Protein AF-A0A531MSL7-F1 (afdb_monomer)

Sequence (81 aa):
LTPVGFRQFVPGHEGARLQTFAYYTSGSAIGADIATLLALVAAGRLETRVAMTVPWTEIGQALDALRQRSFSGKAVLTLTG

Nearest PDB structures (foldseek):
  4we3-assembly1_A  TM=8.177E-01  e=3.697E-01  Zingiber officinale
  4we3-assembly2_D  TM=8.074E-01  e=3.697E-01  Zingiber officinale
  4we3-assembly1_B  TM=7.714E-01  e=3.962E-01  Zingiber officinale
  4mkr-assembly1_A  TM=8.680E-01  e=1.044E+00  Zingiber officinale
  7vr2-assembly1_A  TM=8.363E-01  e=2.234E+00  Schizonepeta tenuifolia

Mean predicted aligned error: 6.09 Å

Foldseek 3Di:
DPDDDPCVCPDPNVVDDDDDDDPVPPPPCPVVVVVVVVVCVVVVNDDADAFAEEAPVVVVVVVVCVVVVVTDGDYHHDPDD

Structure (mmCIF, N/CA/C/O backbone):
data_AF-A0A531MSL7-F1
#
_entry.id   AF-A0A531MSL7-F1
#
loop_
_atom_site.group_PDB
_atom_site.id
_atom_site.type_symbol
_atom_site.label_atom_id
_atom_site.label_alt_id
_atom_site.label_comp_id
_atom_site.label_asym_id
_atom_site.label_entity_id
_atom_site.label_seq_id
_atom_site.pdbx_PDB_ins_code
_atom_site.Cartn_x
_atom_site.Cartn_y
_atom_site.Cartn_z
_atom_site.occupancy
_atom_site.B_iso_or_equiv
_atom_site.auth_seq_id
_atom_site.auth_comp_id
_atom_site.auth_asym_id
_atom_site.auth_atom_id
_atom_site.pdbx_PDB_model_num
ATOM 1 N N . LEU A 1 1 ? 21.673 6.222 5.761 1.00 56.06 1 LEU A N 1
ATOM 2 C CA . LEU A 1 1 ? 21.412 6.390 4.313 1.00 56.06 1 LEU A CA 1
ATOM 3 C C . LEU A 1 1 ? 22.654 5.924 3.583 1.00 56.06 1 LEU A C 1
ATOM 5 O O . LEU A 1 1 ? 23.733 6.323 3.999 1.00 56.06 1 LEU A O 1
ATOM 9 N N . THR A 1 2 ? 22.518 5.084 2.561 1.00 61.06 2 THR A N 1
ATOM 10 C CA . THR A 1 2 ? 23.644 4.743 1.682 1.00 61.06 2 THR A CA 1
ATOM 11 C C . THR A 1 2 ? 23.739 5.839 0.622 1.00 61.06 2 THR A C 1
ATOM 13 O O . THR A 1 2 ? 22.779 5.998 -0.133 1.00 61.06 2 THR A O 1
ATOM 16 N N . PRO A 1 3 ? 24.814 6.644 0.573 1.00 80.12 3 PRO A N 1
ATOM 17 C CA . PRO A 1 3 ? 24.960 7.664 -0.458 1.00 80.12 3 PRO A CA 1
ATOM 18 C C . PRO A 1 3 ? 25.073 6.989 -1.827 1.00 80.12 3 PRO A C 1
ATOM 20 O O . PRO A 1 3 ? 25.923 6.116 -2.008 1.00 80.12 3 PRO A O 1
ATOM 23 N N . VAL A 1 4 ? 24.227 7.392 -2.778 1.00 78.94 4 VAL A N 1
ATOM 24 C CA . VAL A 1 4 ? 24.383 7.023 -4.190 1.00 78.94 4 VAL A CA 1
ATOM 25 C C . VAL A 1 4 ? 25.086 8.174 -4.895 1.00 78.94 4 VAL A C 1
ATOM 27 O O . VAL A 1 4 ? 24.604 9.306 -4.874 1.00 78.94 4 VAL A O 1
ATOM 30 N N . GLY A 1 5 ? 26.245 7.898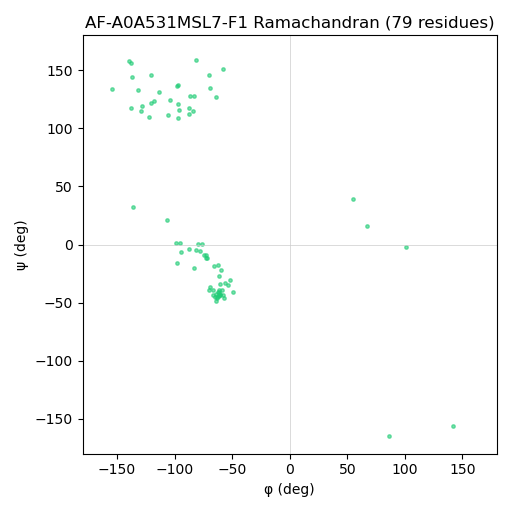 -5.485 1.00 79.19 5 GLY A N 1
ATOM 31 C CA . GLY A 1 5 ? 27.066 8.878 -6.187 1.00 79.19 5 GLY A CA 1
ATOM 32 C C . GLY A 1 5 ? 27.280 8.488 -7.642 1.00 79.19 5 GLY A C 1
ATOM 33 O O . GLY A 1 5 ? 27.448 7.316 -7.954 1.00 79.19 5 GLY A O 1
ATOM 34 N N . PHE A 1 6 ? 27.355 9.481 -8.530 1.00 74.50 6 PHE A N 1
ATOM 35 C CA . PHE A 1 6 ? 27.503 9.265 -9.976 1.00 74.50 6 PHE A CA 1
ATOM 36 C C . PHE A 1 6 ? 28.694 8.361 -10.349 1.00 74.50 6 PHE A C 1
ATOM 38 O O . PHE A 1 6 ? 28.607 7.548 -11.261 1.00 74.50 6 PHE A O 1
ATOM 45 N N . ARG A 1 7 ? 29.796 8.443 -9.591 1.00 81.81 7 ARG A N 1
ATOM 46 C CA . ARG A 1 7 ? 30.993 7.616 -9.811 1.00 81.81 7 ARG A CA 1
ATOM 47 C C . ARG A 1 7 ? 30.779 6.122 -9.560 1.00 81.81 7 ARG A C 1
ATOM 49 O O . ARG A 1 7 ? 31.567 5.332 -10.049 1.00 81.81 7 ARG A O 1
ATOM 56 N N . GLN A 1 8 ? 29.733 5.725 -8.837 1.00 81.00 8 GLN A N 1
ATOM 57 C CA . GLN A 1 8 ? 29.418 4.308 -8.625 1.00 81.00 8 GLN A CA 1
ATOM 58 C C . GLN A 1 8 ? 28.862 3.630 -9.883 1.00 81.00 8 GLN A C 1
ATOM 60 O O . GLN A 1 8 ? 28.762 2.409 -9.911 1.00 81.00 8 GLN A O 1
ATOM 65 N N . PHE A 1 9 ? 28.512 4.398 -10.918 1.00 83.62 9 PHE A N 1
ATOM 66 C CA . PHE A 1 9 ? 28.043 3.845 -12.184 1.00 83.62 9 PHE A CA 1
ATOM 67 C C . PHE A 1 9 ? 29.177 3.514 -13.168 1.00 83.62 9 PHE A C 1
ATOM 69 O O . PHE A 1 9 ? 28.906 2.974 -14.238 1.00 83.62 9 PHE A O 1
ATOM 76 N N . VAL A 1 10 ? 30.436 3.827 -12.832 1.00 84.38 10 VAL A N 1
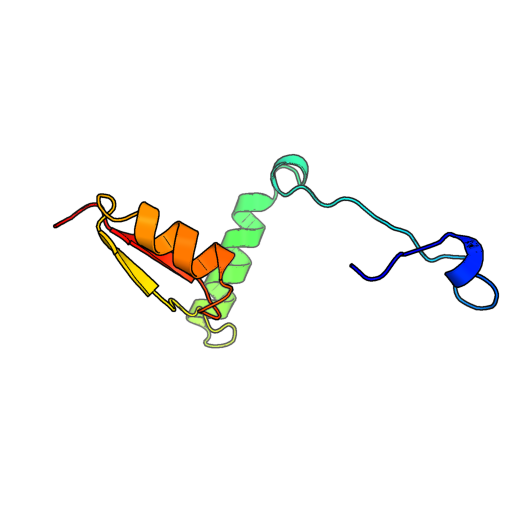ATOM 77 C CA . VAL A 1 10 ? 31.583 3.633 -13.729 1.00 84.38 10 VAL A CA 1
ATOM 78 C C . VAL A 1 10 ? 32.737 2.918 -13.014 1.00 84.38 10 VAL A C 1
ATOM 80 O O . VAL A 1 10 ? 33.137 3.365 -11.934 1.00 84.38 10 VAL A O 1
ATOM 83 N N . PRO A 1 11 ? 33.345 1.887 -13.636 1.00 85.88 11 PRO A N 1
ATOM 84 C CA . PRO A 1 11 ? 32.932 1.237 -14.892 1.00 85.88 11 PRO A CA 1
ATOM 85 C C . PRO A 1 11 ? 31.815 0.191 -14.685 1.00 85.88 11 PRO A C 1
ATOM 87 O O . PRO A 1 11 ? 31.665 -0.347 -13.591 1.00 85.88 11 PRO A O 1
ATOM 90 N N . GLY A 1 12 ? 31.070 -0.147 -15.743 1.00 85.19 12 GLY A N 1
ATOM 91 C CA . GLY A 1 12 ? 30.193 -1.330 -15.810 1.00 85.19 12 GLY A CA 1
ATOM 92 C C . GLY A 1 12 ? 28.692 -1.093 -15.600 1.00 85.19 12 GLY A C 1
ATOM 93 O O . GLY A 1 12 ? 27.906 -2.040 -15.698 1.00 85.19 12 GLY A O 1
ATOM 94 N N . HIS A 1 13 ? 28.269 0.144 -15.330 1.00 86.69 13 HIS A N 1
ATOM 95 C CA . HIS A 1 13 ? 26.862 0.524 -15.160 1.00 86.69 13 HIS A CA 1
ATOM 96 C C . HIS A 1 13 ? 26.523 1.840 -15.879 1.00 86.69 13 HIS A C 1
ATOM 98 O O . HIS A 1 13 ? 25.652 2.589 -15.440 1.00 86.69 13 HIS A O 1
ATOM 104 N N . GLU A 1 14 ? 27.174 2.121 -17.007 1.00 87.81 14 GLU A N 1
ATOM 105 C CA . GLU A 1 14 ? 27.099 3.393 -17.738 1.00 87.81 14 GLU A CA 1
ATOM 106 C C . GLU A 1 14 ? 25.673 3.752 -18.211 1.00 87.81 14 GLU A C 1
ATOM 108 O O . GLU A 1 14 ? 25.375 4.920 -18.445 1.00 87.81 14 GLU A O 1
ATOM 113 N N . GLY A 1 15 ? 24.776 2.766 -18.329 1.00 85.31 15 GLY A N 1
ATOM 114 C CA . GLY A 1 15 ? 23.359 2.958 -18.672 1.00 85.31 15 GLY A CA 1
ATOM 115 C C . GLY A 1 15 ? 22.397 3.027 -17.478 1.00 85.31 15 GLY A C 1
ATOM 116 O O . GLY A 1 15 ? 21.181 3.119 -17.673 1.00 85.31 15 GLY A O 1
ATOM 117 N N . ALA A 1 16 ? 22.895 2.932 -16.244 1.00 87.62 16 ALA A N 1
ATOM 118 C CA . ALA A 1 16 ? 22.056 2.971 -15.055 1.00 87.62 16 ALA A CA 1
ATOM 119 C C . ALA A 1 16 ? 21.471 4.374 -14.829 1.00 87.62 16 ALA A C 1
ATOM 121 O O . ALA A 1 16 ? 22.105 5.394 -15.093 1.00 87.62 16 ALA A O 1
ATOM 122 N N . ARG A 1 17 ? 20.241 4.425 -14.307 1.00 85.25 17 ARG A N 1
ATOM 123 C CA . ARG A 1 17 ? 19.534 5.679 -14.030 1.00 85.25 17 ARG A CA 1
ATOM 124 C C . ARG A 1 17 ? 18.832 5.643 -12.683 1.00 85.25 17 ARG A C 1
ATOM 126 O O . ARG A 1 17 ? 18.256 4.628 -12.300 1.00 85.25 17 ARG A O 1
ATOM 133 N N . LEU A 1 18 ? 18.826 6.789 -12.011 1.00 86.44 18 LEU A N 1
ATOM 134 C CA . LEU A 1 18 ? 17.894 7.063 -10.925 1.00 86.44 18 LEU A CA 1
ATOM 135 C C . LEU A 1 18 ? 16.626 7.648 -11.541 1.00 86.44 18 LEU A C 1
ATOM 137 O O . LEU A 1 18 ? 16.673 8.694 -12.184 1.00 86.44 18 LEU A O 1
ATOM 141 N N . GLN A 1 19 ? 15.505 6.952 -11.376 1.00 89.00 19 GLN A N 1
ATOM 142 C CA . GLN A 1 19 ? 14.225 7.358 -11.943 1.00 89.00 19 GLN A CA 1
ATOM 143 C C . GLN A 1 19 ? 13.207 7.556 -10.826 1.00 89.00 19 GLN A C 1
ATOM 145 O O . GLN A 1 19 ? 12.919 6.634 -10.064 1.00 89.00 19 GLN A O 1
ATOM 150 N N . THR A 1 20 ? 12.647 8.760 -10.747 1.00 90.81 20 THR A N 1
ATOM 151 C CA . THR A 1 20 ? 11.530 9.036 -9.846 1.00 90.81 20 THR A CA 1
ATOM 152 C C . THR A 1 20 ? 10.287 8.309 -10.338 1.00 90.81 20 THR A C 1
ATOM 154 O O . THR A 1 20 ? 9.948 8.361 -11.521 1.00 90.81 20 THR A O 1
ATOM 157 N N . PHE A 1 21 ? 9.591 7.660 -9.410 1.00 90.25 21 PHE A N 1
ATOM 158 C CA . PHE A 1 21 ? 8.286 7.067 -9.644 1.00 90.25 21 PHE A CA 1
ATOM 159 C C . PHE A 1 21 ? 7.258 7.738 -8.736 1.00 90.25 21 PHE A C 1
ATOM 161 O O . PHE A 1 21 ? 7.407 7.749 -7.515 1.00 90.25 21 PHE A O 1
ATOM 168 N N . ALA A 1 22 ? 6.210 8.282 -9.344 1.00 90.25 22 ALA A N 1
ATOM 169 C CA . ALA A 1 22 ? 5.067 8.857 -8.659 1.00 90.25 22 ALA A CA 1
ATOM 170 C C . ALA A 1 22 ? 3.800 8.252 -9.269 1.00 90.25 22 ALA A C 1
ATOM 172 O O . ALA A 1 22 ? 3.519 8.451 -10.446 1.00 90.25 22 ALA A O 1
ATOM 173 N N . TYR A 1 23 ? 3.036 7.486 -8.487 1.00 86.69 23 TYR A N 1
ATOM 174 C CA . TYR A 1 23 ? 1.920 6.702 -9.034 1.00 86.69 23 TYR A CA 1
ATOM 175 C C . TYR A 1 23 ? 0.831 7.571 -9.689 1.00 86.69 23 TYR A C 1
ATOM 177 O O . TYR A 1 23 ? 0.173 7.131 -10.615 1.00 86.69 23 TYR A O 1
ATOM 185 N N . TYR A 1 24 ? 0.653 8.825 -9.267 1.00 85.19 24 TYR A N 1
ATOM 186 C CA . TYR A 1 24 ? -0.335 9.725 -9.875 1.00 85.19 24 TYR A CA 1
ATOM 187 C C . TYR A 1 24 ? 0.058 10.200 -11.286 1.00 85.19 24 TYR A C 1
ATOM 189 O O . TYR A 1 24 ? -0.771 10.774 -11.986 1.00 85.19 24 TYR A O 1
ATOM 197 N N . THR A 1 25 ? 1.302 9.969 -11.723 1.00 88.31 25 THR A N 1
ATOM 198 C CA . THR A 1 25 ? 1.765 10.291 -13.083 1.00 88.31 25 THR A CA 1
ATOM 199 C C . THR A 1 25 ? 1.761 9.084 -14.018 1.00 88.31 25 THR A C 1
ATOM 201 O O . THR A 1 25 ? 2.179 9.220 -15.163 1.00 88.31 25 THR A O 1
ATOM 204 N N . SER A 1 26 ? 1.333 7.897 -13.569 1.00 82.25 26 SER A N 1
ATOM 205 C CA . SER A 1 26 ? 1.374 6.676 -14.392 1.00 82.25 26 SER A CA 1
ATOM 206 C C . SER A 1 26 ? 0.271 6.601 -15.458 1.00 82.25 26 SER A C 1
ATOM 208 O O . SER A 1 26 ? 0.237 5.655 -16.241 1.00 82.25 26 SER A O 1
ATOM 210 N N . GLY A 1 27 ? -0.593 7.616 -15.547 1.00 82.12 27 GLY A N 1
ATOM 211 C CA . GLY A 1 27 ? -1.605 7.747 -16.594 1.00 82.12 27 GLY A CA 1
ATOM 212 C C . GLY A 1 27 ? -2.913 7.017 -16.286 1.00 82.12 27 GLY A C 1
ATOM 213 O O . GLY A 1 27 ? -3.201 6.647 -15.150 1.00 82.12 27 GLY A O 1
ATOM 214 N N . SER A 1 28 ? -3.741 6.828 -17.315 1.00 80.00 28 SER A N 1
ATOM 215 C CA . SER A 1 28 ? -5.104 6.286 -17.192 1.00 80.00 28 SER A CA 1
ATOM 216 C C . SER A 1 28 ? -5.170 4.784 -16.888 1.00 80.00 28 SER A C 1
ATOM 218 O O . SER A 1 28 ? -6.246 4.271 -16.585 1.00 80.00 28 SER A O 1
ATOM 220 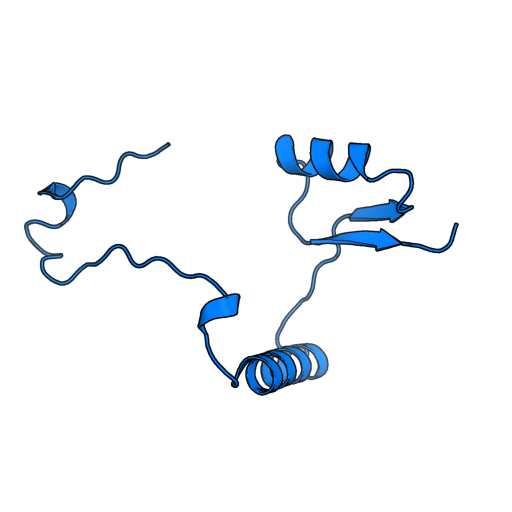N N . ALA A 1 29 ? -4.039 4.075 -16.936 1.00 86.75 29 ALA A N 1
ATOM 221 C CA . ALA A 1 29 ? -3.974 2.626 -16.753 1.00 86.75 29 ALA A CA 1
ATOM 222 C C . ALA A 1 29 ? -4.158 2.161 -15.296 1.00 86.75 29 ALA A C 1
ATOM 224 O O . ALA A 1 29 ? -4.354 0.969 -15.078 1.00 86.75 29 ALA A O 1
ATOM 225 N N . ILE A 1 30 ? -4.176 3.071 -14.310 1.00 89.50 30 ILE A N 1
ATOM 226 C CA . ILE A 1 30 ? -4.253 2.731 -12.873 1.00 89.50 30 ILE A CA 1
ATOM 227 C C . ILE A 1 30 ? -5.382 1.733 -12.568 1.00 89.50 30 ILE A C 1
ATOM 229 O O . ILE A 1 30 ? -5.186 0.797 -11.795 1.00 89.50 30 ILE A O 1
ATOM 233 N N . GLY A 1 31 ? -6.555 1.889 -13.191 1.00 90.50 31 GLY A N 1
ATOM 234 C CA . GLY A 1 31 ? -7.666 0.951 -13.007 1.00 90.50 31 GLY A CA 1
ATOM 235 C C . GLY A 1 31 ? -7.358 -0.466 -13.513 1.00 90.50 31 GLY A C 1
ATOM 236 O O . GLY A 1 31 ? -7.657 -1.441 -12.826 1.00 90.50 31 GLY A O 1
ATOM 237 N N . ALA A 1 32 ? -6.724 -0.585 -14.682 1.00 93.81 32 ALA A N 1
ATOM 238 C CA . ALA A 1 32 ? -6.320 -1.869 -15.259 1.00 93.81 32 ALA A CA 1
ATOM 239 C C . ALA A 1 32 ? -5.189 -2.531 -14.452 1.00 93.81 32 ALA A C 1
ATOM 241 O O . ALA A 1 32 ? -5.200 -3.747 -14.242 1.00 93.81 32 ALA A O 1
ATOM 242 N N . ASP A 1 33 ? -4.259 -1.731 -13.932 1.00 93.62 33 ASP A N 1
ATOM 243 C CA . ASP A 1 33 ? -3.187 -2.207 -13.058 1.00 93.62 33 ASP A CA 1
ATOM 244 C C . ASP A 1 33 ? -3.759 -2.757 -11.742 1.00 93.62 33 ASP A C 1
ATOM 246 O O . ASP A 1 33 ? -3.417 -3.865 -11.325 1.00 93.62 33 ASP A O 1
ATOM 250 N N . ILE A 1 34 ? -4.702 -2.040 -11.116 1.00 94.25 34 ILE A N 1
ATOM 251 C CA . ILE A 1 34 ? -5.406 -2.512 -9.913 1.00 94.25 34 ILE A CA 1
ATOM 252 C C . ILE A 1 34 ? -6.181 -3.801 -10.206 1.00 94.25 34 ILE A C 1
ATOM 254 O O . ILE A 1 34 ? -6.093 -4.747 -9.425 1.00 94.25 34 ILE A O 1
ATOM 258 N N . ALA A 1 35 ? -6.900 -3.877 -11.330 1.00 96.69 35 ALA A N 1
ATOM 259 C CA . ALA A 1 35 ? -7.620 -5.088 -11.723 1.00 96.69 35 ALA A CA 1
ATOM 260 C C . ALA A 1 35 ? -6.673 -6.291 -11.881 1.00 96.69 35 ALA A C 1
ATOM 262 O O . ALA A 1 35 ? -6.990 -7.393 -11.436 1.00 96.69 35 ALA A O 1
ATOM 263 N N . THR A 1 36 ? -5.480 -6.068 -12.438 1.00 97.19 36 THR A N 1
ATOM 264 C CA . THR A 1 36 ? -4.436 -7.094 -12.555 1.00 97.19 36 THR A CA 1
ATOM 265 C C . THR A 1 36 ? -3.962 -7.571 -11.182 1.00 97.19 36 THR A C 1
ATOM 267 O O . THR A 1 36 ? -3.883 -8.777 -10.941 1.00 97.19 36 THR A O 1
ATOM 270 N N . LEU A 1 37 ? -3.692 -6.650 -10.250 1.00 96.88 37 LEU A N 1
ATOM 271 C CA . LEU A 1 37 ? -3.306 -7.005 -8.881 1.00 96.88 37 LEU A CA 1
ATOM 272 C C . LEU A 1 37 ? -4.408 -7.805 -8.175 1.00 96.88 37 LEU A C 1
ATOM 274 O O . LEU A 1 37 ? -4.114 -8.824 -7.554 1.00 96.88 37 LEU A O 1
ATOM 278 N N . LEU A 1 38 ? -5.673 -7.400 -8.315 1.00 97.88 38 LEU A N 1
ATOM 279 C CA . LEU A 1 38 ? -6.816 -8.120 -7.748 1.00 97.88 38 LEU A CA 1
ATOM 280 C C . LEU A 1 38 ? -6.957 -9.529 -8.331 1.00 97.88 38 LEU A C 1
ATOM 282 O O . LEU A 1 38 ? -7.197 -10.471 -7.578 1.00 97.88 38 LEU A O 1
ATOM 286 N N . ALA A 1 39 ? -6.755 -9.698 -9.640 1.00 98.38 39 ALA A N 1
ATOM 287 C CA . ALA A 1 39 ? -6.774 -11.013 -10.274 1.00 98.38 39 ALA A CA 1
ATOM 288 C C . ALA A 1 39 ? -5.679 -11.937 -9.712 1.00 98.38 39 ALA A C 1
ATOM 290 O O . ALA A 1 39 ? -5.928 -13.118 -9.474 1.00 98.38 39 ALA A O 1
ATOM 291 N N . LEU A 1 40 ? -4.481 -11.406 -9.439 1.00 98.50 40 LEU A N 1
ATOM 292 C CA . LEU A 1 40 ? -3.404 -12.170 -8.802 1.00 98.50 40 LEU A CA 1
ATOM 293 C C . LEU A 1 40 ? -3.739 -12.559 -7.357 1.00 98.50 40 LEU A C 1
ATOM 295 O O . LEU A 1 40 ? -3.439 -13.685 -6.960 1.00 98.50 40 LEU A O 1
ATOM 299 N N . VAL A 1 41 ? -4.378 -11.670 -6.588 1.00 98.19 41 VAL A N 1
ATOM 300 C CA . VAL A 1 41 ? -4.849 -11.973 -5.224 1.00 98.19 41 VAL A CA 1
ATOM 301 C C . VAL A 1 41 ? -5.919 -13.061 -5.254 1.00 98.19 41 VAL A C 1
ATOM 303 O O . VAL A 1 41 ? -5.800 -14.054 -4.541 1.00 98.19 41 VAL A O 1
ATOM 306 N N . ALA A 1 42 ? -6.926 -12.921 -6.119 1.00 98.19 42 ALA A N 1
ATOM 307 C CA . ALA A 1 42 ? -8.002 -13.899 -6.268 1.00 98.19 42 ALA A CA 1
ATOM 308 C C . ALA A 1 42 ? -7.479 -15.281 -6.694 1.00 98.19 42 ALA A C 1
ATOM 310 O O . ALA A 1 42 ? -7.993 -16.304 -6.250 1.00 98.19 42 ALA A O 1
ATOM 311 N N . ALA A 1 43 ? -6.423 -15.316 -7.511 1.00 98.38 43 ALA A N 1
ATOM 312 C CA . ALA A 1 43 ? -5.749 -16.545 -7.919 1.00 98.38 43 ALA A CA 1
ATOM 313 C C . ALA A 1 43 ? -4.775 -17.114 -6.864 1.00 98.38 43 ALA A C 1
ATOM 315 O O . ALA A 1 43 ? -4.101 -18.103 -7.144 1.00 98.38 43 ALA A O 1
ATOM 316 N N . GLY A 1 44 ? -4.625 -16.484 -5.691 1.00 97.56 44 GLY A N 1
ATOM 317 C CA . GLY A 1 44 ? -3.661 -16.898 -4.662 1.00 97.56 44 GLY A CA 1
ATOM 318 C C . GLY A 1 44 ? -2.191 -16.715 -5.064 1.00 97.56 44 GLY A C 1
ATOM 319 O O . GLY A 1 44 ? -1.299 -17.284 -4.442 1.00 97.56 44 GLY A O 1
ATOM 320 N N . ARG A 1 45 ? -1.920 -15.930 -6.114 1.00 98.25 45 ARG A N 1
ATOM 321 C CA . ARG A 1 45 ? -0.576 -15.669 -6.661 1.00 98.25 45 AR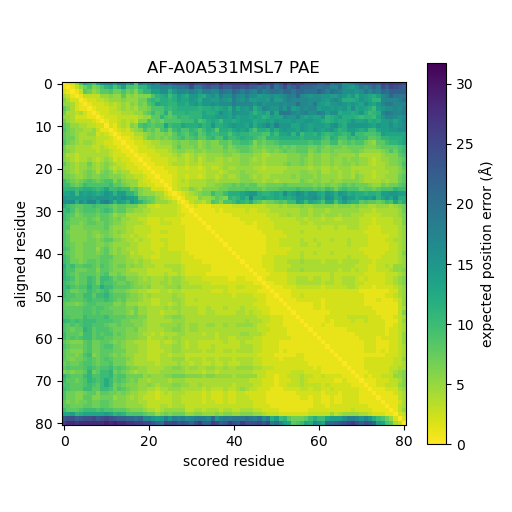G A CA 1
ATOM 322 C C . ARG A 1 45 ? 0.066 -14.400 -6.101 1.00 98.25 45 ARG A C 1
ATOM 324 O O . ARG A 1 45 ? 1.226 -14.124 -6.400 1.00 98.25 45 ARG A O 1
ATOM 331 N N . LEU A 1 46 ? -0.685 -13.628 -5.320 1.00 97.50 46 LEU A N 1
ATOM 332 C CA . LEU A 1 46 ? -0.222 -12.445 -4.607 1.00 97.50 46 LEU A CA 1
ATOM 333 C C . LEU A 1 46 ? -0.815 -12.444 -3.192 1.00 97.50 46 LEU A C 1
ATOM 335 O O . LEU A 1 46 ? -2.029 -12.368 -3.029 1.00 97.50 46 LEU A O 1
ATOM 339 N N . GLU A 1 47 ? 0.039 -12.512 -2.169 1.00 95.81 47 GLU A N 1
ATOM 340 C CA . GLU A 1 47 ? -0.372 -12.379 -0.764 1.00 95.81 47 GLU A CA 1
ATOM 341 C C . GLU A 1 47 ? -0.481 -10.893 -0.387 1.00 95.81 47 GLU A C 1
ATOM 343 O O . GLU A 1 47 ? 0.466 -10.120 -0.555 1.00 95.81 47 GLU A O 1
ATOM 348 N N . THR A 1 48 ? -1.620 -10.486 0.177 1.00 94.81 48 THR A N 1
ATOM 349 C CA . THR A 1 48 ? -1.797 -9.155 0.771 1.00 94.81 48 THR A CA 1
ATOM 350 C C . THR A 1 48 ? -1.804 -9.253 2.290 1.00 94.81 48 THR A C 1
ATOM 352 O O . THR A 1 48 ? -2.754 -9.762 2.880 1.00 94.81 48 THR A O 1
ATOM 355 N N . ARG A 1 49 ? -0.762 -8.726 2.937 1.00 95.31 49 ARG A N 1
ATOM 356 C CA . ARG A 1 49 ? -0.625 -8.765 4.396 1.00 95.31 49 ARG A CA 1
ATOM 357 C C . AR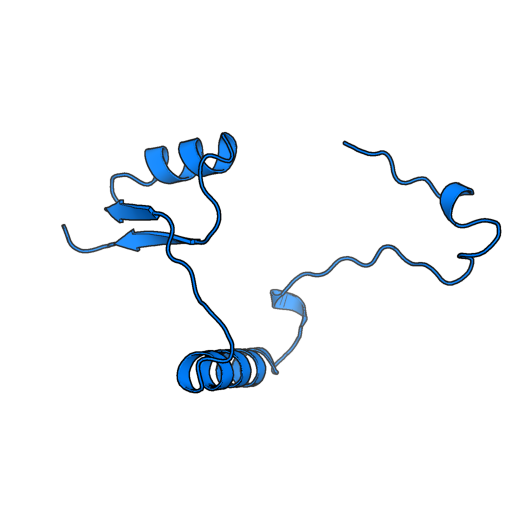G A 1 49 ? -1.111 -7.479 5.056 1.00 95.31 49 ARG A C 1
ATOM 359 O O . ARG A 1 49 ? -0.488 -6.424 4.897 1.00 95.31 49 ARG A O 1
ATOM 366 N N . VAL A 1 50 ? -2.170 -7.591 5.853 1.00 96.81 50 VAL A N 1
ATOM 367 C CA . VAL A 1 50 ? -2.538 -6.587 6.859 1.00 96.81 50 VAL A CA 1
ATOM 368 C C . VAL A 1 50 ? -1.789 -6.935 8.138 1.00 96.81 50 VAL A C 1
ATOM 370 O O . VAL A 1 50 ? -2.007 -7.989 8.722 1.00 96.81 50 VAL A O 1
ATOM 373 N N . ALA A 1 51 ? -0.848 -6.082 8.525 1.00 96.88 51 ALA A N 1
ATOM 374 C CA . ALA A 1 51 ? 0.019 -6.313 9.678 1.00 96.88 51 ALA A CA 1
ATOM 375 C C . ALA A 1 51 ? -0.474 -5.592 10.938 1.00 96.88 51 ALA A C 1
ATOM 377 O O . ALA A 1 51 ? -0.027 -5.896 12.038 1.00 96.88 51 ALA A O 1
ATOM 378 N N . MET A 1 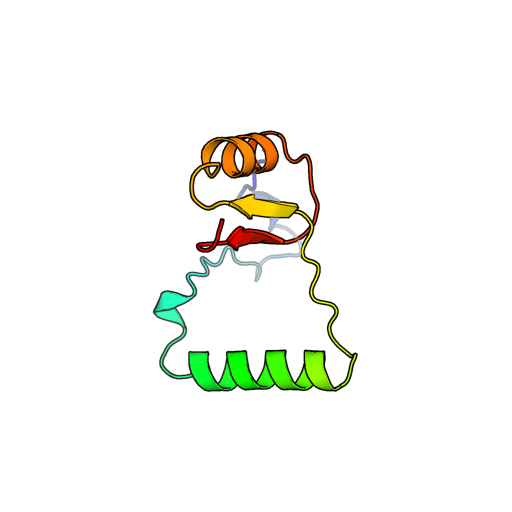52 ? -1.377 -4.626 10.773 1.00 96.31 52 MET A N 1
ATOM 379 C CA . MET A 1 52 ? -1.959 -3.863 11.862 1.00 96.31 52 MET A CA 1
ATOM 380 C C . MET A 1 52 ? -3.332 -3.353 11.433 1.00 96.31 52 MET A C 1
ATOM 382 O O . MET A 1 52 ? -3.467 -2.804 10.337 1.00 96.31 52 MET A O 1
ATOM 386 N N . THR A 1 53 ? -4.318 -3.501 12.311 1.00 96.88 53 THR A N 1
ATOM 387 C CA . THR A 1 53 ? -5.665 -2.952 12.145 1.00 96.88 53 THR A CA 1
ATOM 388 C C . THR A 1 53 ? -6.009 -2.187 13.411 1.00 96.88 53 THR A C 1
ATOM 390 O O . THR A 1 53 ? -6.003 -2.782 14.485 1.00 96.88 53 THR A O 1
ATOM 393 N N . VAL A 1 54 ? -6.271 -0.887 13.296 1.00 96.38 54 VAL A N 1
ATOM 394 C CA . VAL A 1 54 ? -6.649 -0.031 14.434 1.00 96.38 54 VAL A CA 1
ATOM 395 C C . VAL A 1 54 ? -7.790 0.909 14.038 1.00 96.38 54 VAL A C 1
ATOM 397 O O . VAL A 1 54 ? -7.940 1.207 12.848 1.00 96.38 54 VAL A O 1
ATOM 400 N N . PRO A 1 55 ? -8.595 1.402 14.993 1.00 96.69 55 PRO A N 1
ATOM 401 C CA . PRO A 1 55 ? -9.588 2.431 14.717 1.00 96.69 55 PRO A CA 1
ATOM 402 C C . PRO A 1 55 ? -8.955 3.699 14.135 1.00 96.69 55 PRO A C 1
ATOM 404 O O . PRO A 1 55 ? -7.819 4.055 14.450 1.00 96.69 55 PRO A O 1
ATOM 407 N N . TRP A 1 56 ? -9.711 4.440 13.326 1.00 96.25 56 TRP A N 1
ATOM 408 C CA . TRP A 1 56 ? -9.273 5.726 12.772 1.00 96.25 56 TRP A CA 1
ATOM 409 C C . TRP A 1 56 ? -8.861 6.734 13.857 1.00 96.25 56 TRP A C 1
ATOM 411 O O . TRP A 1 56 ? -7.920 7.505 13.672 1.00 96.25 56 TRP A O 1
ATOM 421 N N . THR A 1 57 ? -9.521 6.687 15.016 1.00 96.50 57 THR A N 1
ATOM 422 C CA . THR A 1 57 ? -9.204 7.509 16.193 1.00 96.50 57 THR A CA 1
ATOM 423 C C . THR A 1 57 ? -7.810 7.240 16.766 1.00 96.50 57 THR A C 1
ATOM 425 O O . THR A 1 57 ? -7.280 8.081 17.485 1.00 96.50 57 THR A O 1
ATOM 428 N N . GLU A 1 58 ? -7.187 6.113 16.416 1.00 96.25 58 GLU A N 1
ATOM 429 C CA . GLU A 1 58 ? -5.870 5.680 16.894 1.00 96.25 58 GLU A CA 1
ATOM 430 C C . GLU A 1 58 ? -4.767 5.820 15.829 1.00 96.25 58 GLU A C 1
ATOM 432 O O . GLU A 1 58 ? -3.704 5.206 15.925 1.00 96.25 58 GLU A O 1
ATOM 437 N N . ILE A 1 59 ? -4.959 6.670 14.812 1.00 96.25 59 ILE A N 1
ATOM 438 C CA . ILE A 1 59 ? -3.958 6.900 13.753 1.00 96.25 59 ILE A CA 1
ATOM 439 C C . ILE A 1 59 ? -2.553 7.245 14.287 1.00 96.25 59 ILE A C 1
ATOM 441 O O . ILE A 1 5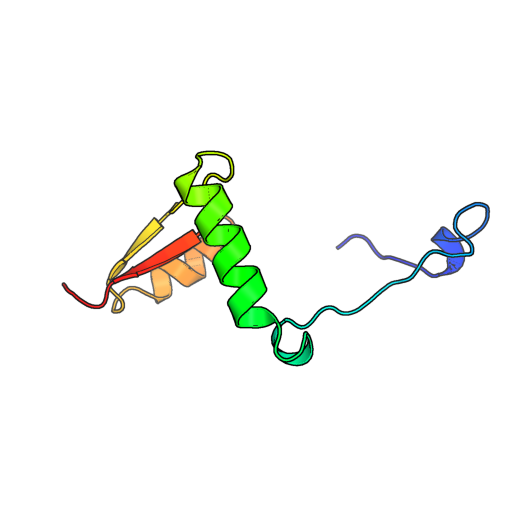9 ? -1.554 6.889 13.661 1.00 96.25 59 ILE A O 1
ATOM 445 N N . GLY A 1 60 ? -2.452 7.889 15.456 1.00 97.62 60 GLY A N 1
ATOM 446 C CA . GLY A 1 60 ? -1.169 8.178 16.106 1.00 97.62 60 GLY A CA 1
ATOM 447 C C . GLY A 1 60 ? -0.340 6.916 16.364 1.00 97.62 60 GLY A C 1
ATOM 448 O O . GLY A 1 60 ? 0.829 6.864 15.984 1.00 97.62 60 GLY A O 1
ATOM 449 N N . GLN A 1 61 ? -0.970 5.860 16.889 1.00 96.62 61 GLN A N 1
ATOM 450 C CA . GLN A 1 61 ? -0.324 4.565 17.110 1.00 96.62 61 GLN A CA 1
ATOM 451 C C . GLN A 1 61 ? 0.188 3.967 15.796 1.00 96.62 61 GLN A C 1
ATOM 453 O O . GLN A 1 61 ? 1.310 3.464 15.734 1.00 96.62 61 GLN A O 1
ATOM 458 N N . ALA A 1 62 ? -0.612 4.056 14.730 1.00 96.88 62 ALA A N 1
ATOM 459 C CA . ALA A 1 62 ? -0.239 3.548 13.415 1.00 96.88 62 ALA A CA 1
ATOM 460 C C . ALA A 1 62 ? 1.009 4.240 12.850 1.00 96.88 62 ALA A C 1
ATOM 462 O O . ALA A 1 62 ? 1.905 3.589 12.304 1.00 96.88 62 ALA A O 1
ATOM 463 N N . LEU A 1 63 ? 1.068 5.565 12.988 1.00 97.00 63 LEU A N 1
ATOM 464 C CA . LEU A 1 63 ? 2.181 6.379 12.510 1.00 97.00 63 LEU A CA 1
ATOM 465 C C . LEU A 1 63 ? 3.451 6.157 13.332 1.00 97.00 63 LEU A C 1
ATOM 467 O O . LEU A 1 63 ? 4.538 6.086 12.756 1.00 97.00 63 LEU A O 1
ATOM 471 N N . ASP A 1 64 ? 3.331 6.010 14.649 1.00 98.06 64 ASP A N 1
ATOM 472 C CA . ASP A 1 64 ? 4.475 5.720 15.512 1.00 98.06 64 ASP A CA 1
ATOM 473 C C . ASP A 1 64 ? 5.043 4.326 15.235 1.00 98.06 64 ASP A C 1
ATOM 475 O O . ASP A 1 64 ? 6.256 4.184 15.059 1.00 98.06 64 ASP A O 1
ATOM 479 N N . ALA A 1 65 ? 4.180 3.320 15.073 1.00 96.88 65 ALA A N 1
ATOM 480 C CA . ALA A 1 65 ? 4.572 1.978 14.654 1.00 96.88 65 ALA A CA 1
ATOM 481 C C . ALA A 1 65 ? 5.294 1.988 13.290 1.00 96.88 65 ALA A C 1
ATOM 483 O O . ALA A 1 65 ? 6.356 1.379 13.128 1.00 96.88 65 ALA A O 1
ATOM 484 N N . LEU A 1 66 ? 4.777 2.751 12.319 1.00 96.00 66 LEU A N 1
ATOM 485 C CA . LEU A 1 66 ? 5.413 2.920 11.010 1.00 96.00 66 LEU A CA 1
ATOM 486 C C . LEU A 1 66 ? 6.789 3.591 11.130 1.00 96.00 66 LEU A C 1
ATOM 488 O O . LEU A 1 66 ? 7.759 3.125 10.527 1.00 96.00 66 LEU A O 1
ATOM 492 N N . ARG A 1 67 ? 6.898 4.663 11.926 1.00 96.81 67 ARG A N 1
ATOM 493 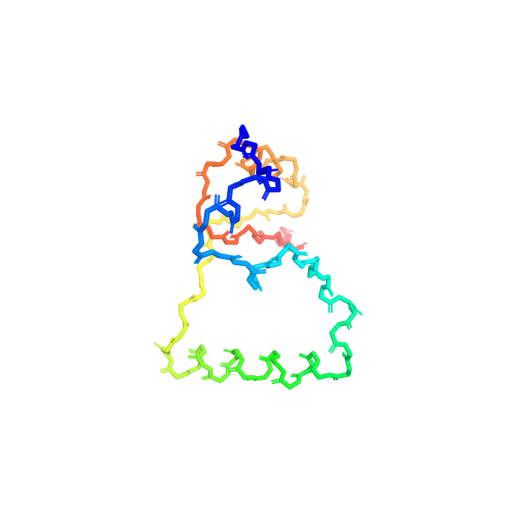C CA . ARG A 1 67 ? 8.158 5.389 12.160 1.00 96.81 67 ARG A CA 1
ATOM 494 C C . ARG A 1 67 ? 9.213 4.488 12.798 1.00 96.81 67 ARG A C 1
ATOM 496 O O . ARG A 1 67 ? 10.376 4.538 12.403 1.00 96.81 67 ARG A O 1
ATOM 503 N N . GLN A 1 68 ? 8.802 3.659 13.753 1.00 97.56 68 GLN A N 1
ATOM 504 C CA . GLN A 1 68 ? 9.665 2.701 14.445 1.00 97.56 68 GLN A CA 1
ATOM 505 C C . GLN A 1 68 ? 9.955 1.442 13.614 1.00 97.56 68 GLN A C 1
ATOM 507 O O . GLN A 1 68 ? 10.774 0.624 14.024 1.00 97.56 68 GLN A O 1
ATOM 512 N N . ARG A 1 69 ? 9.329 1.298 12.434 1.00 95.69 69 ARG A N 1
ATOM 513 C CA . ARG A 1 69 ? 9.413 0.111 11.567 1.00 95.69 69 ARG A CA 1
ATOM 514 C C . ARG A 1 69 ? 9.027 -1.176 12.305 1.00 95.69 69 ARG A C 1
ATOM 516 O O . ARG A 1 69 ? 9.647 -2.217 12.104 1.00 95.69 69 ARG A O 1
ATOM 523 N N . SER A 1 70 ? 8.013 -1.104 13.165 1.00 96.31 70 SER A N 1
ATOM 524 C CA . SER A 1 70 ? 7.623 -2.210 14.048 1.00 96.31 70 SER A CA 1
ATOM 525 C C . SER A 1 70 ? 6.753 -3.282 13.380 1.00 96.31 70 SER A C 1
ATOM 527 O O . SER A 1 70 ? 6.468 -4.304 13.998 1.00 96.31 70 SER A O 1
ATOM 529 N N . PHE A 1 71 ? 6.348 -3.095 12.119 1.00 95.25 71 PHE A N 1
ATOM 530 C CA . PHE A 1 71 ? 5.587 -4.083 11.355 1.00 95.25 71 PHE A CA 1
ATOM 531 C C . PHE A 1 71 ? 6.049 -4.173 9.896 1.00 95.25 71 PHE A C 1
ATOM 533 O O . PHE A 1 71 ? 6.6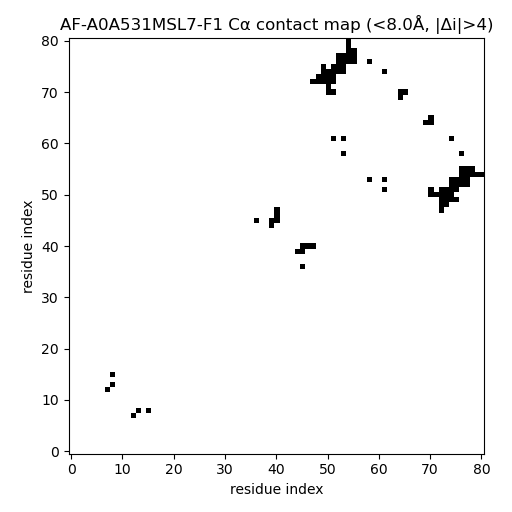20 -3.236 9.338 1.00 95.25 71 PHE A O 1
ATOM 540 N N . SER A 1 72 ? 5.751 -5.310 9.260 1.00 94.12 72 SER A N 1
ATOM 541 C CA . SER A 1 72 ? 5.968 -5.546 7.830 1.00 94.12 72 SER A CA 1
ATOM 542 C C . SER A 1 72 ? 4.647 -5.921 7.164 1.00 94.12 72 SER A C 1
ATOM 544 O O . SER A 1 72 ? 4.093 -6.991 7.415 1.00 94.12 72 SER A O 1
ATOM 546 N N . GLY A 1 73 ? 4.119 -5.016 6.341 1.00 93.38 73 GLY A N 1
ATOM 547 C CA . GLY A 1 73 ? 2.818 -5.154 5.690 1.00 93.38 73 GLY A CA 1
ATOM 548 C C . GLY A 1 73 ? 2.077 -3.823 5.631 1.00 93.38 73 GLY A C 1
ATOM 549 O O . GLY A 1 73 ? 2.690 -2.757 5.651 1.00 93.38 73 GLY A O 1
ATOM 550 N N . LYS A 1 74 ? 0.751 -3.882 5.527 1.00 96.44 74 LYS A N 1
ATOM 551 C CA . LYS A 1 74 ? -0.121 -2.704 5.532 1.00 96.44 74 LYS A CA 1
ATOM 552 C C . LYS A 1 74 ? -0.696 -2.463 6.929 1.00 96.44 74 LYS A C 1
ATOM 554 O O . LYS A 1 74 ? -1.142 -3.407 7.578 1.00 96.44 74 LYS A O 1
ATOM 559 N N . ALA A 1 75 ? -0.716 -1.201 7.344 1.00 96.94 75 ALA A N 1
ATOM 560 C CA . ALA A 1 75 ? -1.575 -0.718 8.416 1.00 96.94 75 ALA A CA 1
ATOM 561 C C . ALA A 1 75 ? -2.931 -0.324 7.814 1.00 96.94 75 ALA A C 1
ATOM 563 O O . ALA A 1 75 ? -2.967 0.430 6.841 1.00 96.94 75 ALA A O 1
ATOM 564 N N . VAL A 1 76 ? -4.024 -0.842 8.369 1.00 96.81 76 VAL A N 1
ATOM 565 C CA . VAL A 1 76 ? -5.397 -0.529 7.961 1.00 96.81 76 VAL A CA 1
ATOM 566 C C . VAL A 1 76 ? -6.088 0.207 9.101 1.00 96.81 76 VAL A C 1
ATOM 568 O O . VAL A 1 76 ? -6.036 -0.224 10.250 1.00 96.81 76 VAL A O 1
ATOM 571 N N . LEU A 1 77 ? -6.727 1.326 8.770 1.00 97.12 77 LEU A N 1
ATOM 572 C CA . LEU A 1 77 ? -7.495 2.125 9.716 1.00 97.12 77 LEU A CA 1
ATOM 573 C C . LEU A 1 77 ? -8.982 1.873 9.478 1.00 97.12 77 LEU A C 1
ATOM 575 O O . LEU A 1 77 ? -9.458 2.035 8.353 1.00 97.12 77 LEU A O 1
ATOM 579 N N . THR A 1 78 ? -9.711 1.465 10.513 1.00 96.88 78 THR A N 1
ATOM 580 C CA . THR A 1 78 ? -11.147 1.175 10.420 1.00 96.88 78 THR A CA 1
ATOM 581 C C . THR A 1 78 ? -11.973 2.361 10.906 1.00 96.88 78 THR A C 1
ATOM 583 O O . THR A 1 78 ? -11.664 2.978 11.922 1.00 96.88 78 THR A O 1
ATOM 586 N N . LEU A 1 79 ? -13.036 2.700 10.172 1.00 94.44 79 LEU A N 1
ATOM 587 C CA . LEU A 1 79 ? -13.939 3.805 10.530 1.00 94.44 79 LEU A CA 1
ATOM 588 C C . LEU A 1 79 ? -15.012 3.396 11.546 1.00 94.44 79 LEU A C 1
ATOM 590 O O . LEU A 1 79 ? -15.587 4.255 12.202 1.00 94.44 79 LEU A O 1
ATOM 594 N N . THR A 1 80 ? -15.283 2.099 11.671 1.00 76.69 80 THR A N 1
ATOM 595 C CA . THR A 1 80 ? -16.252 1.551 12.620 1.00 76.69 80 THR A CA 1
ATOM 596 C C . THR A 1 80 ? -15.526 1.071 13.870 1.00 76.69 80 THR A C 1
ATOM 598 O O . THR A 1 80 ? -14.806 0.068 13.820 1.00 76.69 80 THR A O 1
ATOM 601 N N . GLY A 1 81 ? -15.714 1.816 14.955 1.00 57.03 81 GLY A N 1
ATOM 602 C CA . GLY A 1 81 ? -15.616 1.359 16.338 1.00 57.03 81 GLY A CA 1
ATOM 603 C C . GLY A 1 81 ? -16.994 1.476 16.969 1.00 57.03 81 GLY A C 1
ATOM 604 O O . GLY A 1 81 ? -17.683 2.468 16.634 1.00 57.03 81 GLY A O 1
#

Solvent-accessible surface area (backbone atoms only — not comparable to full-atom values): 5405 Å² total; per-residue (Å²): 135,84,87,86,56,82,67,79,30,60,87,93,35,84,85,70,77,92,75,93,83,57,82,91,73,67,59,89,52,58,64,60,53,50,51,52,52,51,52,32,39,76,69,71,76,42,90,84,55,76,61,42,79,44,46,54,93,47,50,66,60,56,51,51,38,59,73,69,60,73,67,80,65,38,78,46,69,37,89,79,124

Secondary structure (DSSP, 8-state):
-----GGGGTTT-TT-------GGGS-TTHHHHHHHHHHHHHTTSS---EEEEEEGGGHHHHHHHHHTT--SSEEEEES--

Radius of gyration: 18.81 Å; Cα contacts (8 Å, |Δi|>4): 50; chains: 1; bounding box: 49×27×36 Å

pLDDT: mean 90.73, std 8.97, range [56.06, 98.5]